Protein AF-A0A958VZ51-F1 (afdb_monomer_lite)

Structure (mmCIF, N/CA/C/O backbone):
data_AF-A0A958VZ51-F1
#
_entry.id   AF-A0A958VZ51-F1
#
loop_
_atom_site.group_PDB
_atom_site.id
_atom_site.type_symbol
_atom_site.label_atom_id
_atom_site.label_alt_id
_atom_site.label_comp_id
_atom_site.label_asym_id
_atom_site.label_entity_id
_atom_site.label_seq_id
_atom_site.pdbx_PDB_ins_code
_atom_site.Cartn_x
_atom_site.Cartn_y
_atom_site.Cartn_z
_atom_site.occupancy
_atom_site.B_iso_or_equiv
_atom_site.auth_seq_id
_atom_site.auth_comp_id
_atom_site.auth_asym_id
_atom_site.auth_atom_id
_atom_site.pdbx_PDB_model_num
ATOM 1 N N . TYR A 1 1 ? 19.608 -0.341 3.647 1.00 85.75 1 TYR A N 1
ATOM 2 C CA . TYR A 1 1 ? 18.611 -1.431 3.783 1.00 85.75 1 TYR A CA 1
ATOM 3 C C . TYR A 1 1 ? 17.265 -1.073 3.160 1.00 85.75 1 TYR A C 1
ATOM 5 O O . TYR A 1 1 ? 16.951 -1.662 2.132 1.00 85.75 1 TYR A O 1
ATOM 13 N N . TYR A 1 2 ? 16.480 -0.136 3.722 1.00 89.75 2 TYR A N 1
ATOM 14 C CA . TYR A 1 2 ? 15.163 0.214 3.156 1.00 89.75 2 TYR A CA 1
ATOM 15 C C . TYR A 1 2 ? 15.271 0.769 1.731 1.00 89.75 2 TYR A C 1
ATOM 17 O O . TYR A 1 2 ? 14.613 0.237 0.843 1.00 89.75 2 TYR A O 1
ATOM 25 N N . GLN A 1 3 ? 16.197 1.705 1.482 1.00 91.06 3 GLN A N 1
ATOM 26 C CA . GLN A 1 3 ? 16.456 2.249 0.140 1.00 91.06 3 GLN A CA 1
ATOM 27 C C . GLN A 1 3 ? 16.822 1.164 -0.885 1.00 91.06 3 GLN A C 1
ATOM 29 O O . GLN A 1 3 ? 16.301 1.145 -1.998 1.00 91.06 3 GLN A O 1
ATOM 34 N N . ASP A 1 4 ? 17.691 0.220 -0.515 1.00 92.31 4 ASP A N 1
ATOM 35 C CA . ASP A 1 4 ? 18.105 -0.864 -1.414 1.00 92.31 4 ASP A CA 1
ATOM 36 C C . ASP A 1 4 ? 16.945 -1.808 -1.728 1.00 92.31 4 ASP A C 1
ATOM 38 O O . ASP A 1 4 ? 16.779 -2.244 -2.869 1.00 92.31 4 ASP A O 1
ATOM 42 N N . HIS A 1 5 ? 16.136 -2.132 -0.713 1.00 89.69 5 HIS A N 1
ATOM 43 C CA . HIS A 1 5 ? 14.933 -2.932 -0.894 1.00 89.69 5 HIS A CA 1
ATOM 44 C C . HIS A 1 5 ? 13.930 -2.208 -1.801 1.00 89.69 5 HIS A C 1
ATOM 46 O O . HIS A 1 5 ? 13.461 -2.805 -2.767 1.00 89.69 5 HIS A O 1
ATOM 52 N N . TRP A 1 6 ? 13.676 -0.923 -1.544 1.00 91.56 6 TRP A N 1
ATOM 53 C CA . TRP A 1 6 ? 12.800 -0.061 -2.336 1.00 91.56 6 TRP A CA 1
ATOM 54 C C . TRP A 1 6 ? 13.219 -0.018 -3.804 1.00 91.56 6 TRP A C 1
ATOM 56 O O . TRP A 1 6 ? 12.431 -0.340 -4.692 1.00 91.56 6 TRP A O 1
ATOM 66 N N . ARG A 1 7 ? 14.503 0.258 -4.068 1.00 92.50 7 ARG A N 1
ATOM 67 C CA . ARG A 1 7 ? 15.056 0.307 -5.426 1.00 92.50 7 ARG A CA 1
ATOM 68 C C . ARG A 1 7 ? 14.895 -1.022 -6.159 1.00 92.50 7 ARG A C 1
ATOM 70 O O . ARG A 1 7 ? 14.454 -1.034 -7.305 1.00 92.50 7 ARG A O 1
ATOM 77 N N . ARG A 1 8 ? 15.227 -2.147 -5.512 1.00 90.94 8 ARG A N 1
ATOM 78 C CA . ARG A 1 8 ? 15.013 -3.481 -6.105 1.00 90.94 8 ARG A CA 1
ATOM 79 C C . ARG A 1 8 ? 13.543 -3.714 -6.418 1.00 90.94 8 ARG A C 1
ATOM 81 O O . ARG A 1 8 ? 13.231 -4.307 -7.449 1.00 90.94 8 ARG A O 1
ATOM 88 N N . MET A 1 9 ? 12.658 -3.241 -5.544 1.00 89.19 9 MET A N 1
ATOM 89 C CA . MET A 1 9 ? 11.237 -3.451 -5.725 1.00 89.19 9 MET A CA 1
ATOM 90 C C . MET A 1 9 ? 10.662 -2.674 -6.896 1.00 89.19 9 MET A C 1
ATOM 92 O O . MET A 1 9 ? 9.955 -3.255 -7.720 1.00 89.19 9 MET A O 1
ATOM 96 N N . ARG A 1 10 ? 11.051 -1.407 -7.011 1.00 90.88 10 ARG A N 1
ATOM 97 C CA . ARG A 1 10 ? 10.703 -0.547 -8.135 1.00 90.88 10 ARG A CA 1
ATOM 98 C C . ARG A 1 10 ? 11.184 -1.124 -9.465 1.00 90.88 10 ARG A C 1
ATOM 100 O O . ARG A 1 10 ? 10.392 -1.246 -10.392 1.00 90.88 10 ARG A O 1
ATOM 107 N N . ILE A 1 11 ? 12.444 -1.563 -9.538 1.00 90.88 11 ILE A N 1
ATOM 108 C CA . ILE A 1 11 ? 13.011 -2.168 -10.756 1.00 90.88 11 ILE A CA 1
ATOM 109 C C . ILE A 1 11 ? 12.237 -3.429 -11.159 1.00 90.88 11 ILE A C 1
ATOM 111 O O . ILE A 1 11 ? 11.888 -3.582 -12.324 1.00 90.88 11 ILE A O 1
ATOM 115 N N . ARG A 1 12 ? 11.935 -4.322 -10.206 1.00 89.12 12 ARG A N 1
ATOM 116 C CA . ARG A 1 12 ? 11.196 -5.561 -10.495 1.00 89.12 12 ARG A CA 1
ATOM 117 C C . ARG A 1 12 ? 9.759 -5.297 -10.948 1.00 89.12 12 ARG A C 1
ATOM 119 O O . ARG A 1 12 ? 9.211 -6.083 -11.711 1.00 89.12 12 ARG A O 1
ATOM 126 N N . ALA A 1 13 ? 9.134 -4.244 -10.432 1.00 87.06 13 ALA A N 1
ATOM 127 C CA . ALA A 1 13 ? 7.743 -3.929 -10.724 1.00 87.06 13 ALA A CA 1
ATOM 128 C C . ALA A 1 13 ? 7.536 -3.340 -12.124 1.00 87.06 13 ALA A C 1
ATOM 130 O O . ALA A 1 13 ? 6.471 -3.559 -12.704 1.00 87.06 13 ALA A O 1
ATOM 131 N N . GLY A 1 14 ? 8.514 -2.592 -12.646 1.00 89.81 14 GLY A N 1
ATOM 132 C CA . GLY A 1 14 ? 8.368 -1.872 -13.912 1.00 89.81 14 GLY A CA 1
ATOM 133 C C . GLY A 1 14 ? 7.086 -1.033 -13.926 1.00 89.81 14 GLY A C 1
ATOM 134 O O . GLY A 1 14 ? 6.791 -0.324 -12.964 1.00 89.81 14 GLY A O 1
ATOM 135 N N . ASP A 1 15 ? 6.278 -1.193 -14.971 1.00 86.81 15 ASP A N 1
ATOM 136 C CA . ASP A 1 15 ? 5.045 -0.420 -15.186 1.00 86.81 15 ASP A CA 1
ATOM 137 C C . ASP A 1 15 ? 3.959 -0.665 -14.122 1.00 86.81 15 ASP A C 1
ATOM 139 O O . ASP A 1 15 ? 3.089 0.176 -13.897 1.00 86.81 15 ASP A O 1
ATOM 143 N N . SER A 1 16 ? 4.022 -1.793 -13.406 1.00 87.31 16 SER A N 1
ATOM 144 C CA . SER A 1 16 ? 3.073 -2.107 -12.326 1.00 87.31 16 SER A CA 1
ATOM 145 C C . SER A 1 16 ? 3.359 -1.378 -11.011 1.00 87.31 16 SER A C 1
ATOM 147 O O . SER A 1 16 ? 2.606 -1.510 -10.043 1.00 87.31 16 SER A O 1
ATOM 149 N N . TRP A 1 17 ? 4.459 -0.621 -10.948 1.00 91.88 17 TRP A N 1
ATOM 150 C CA . TRP A 1 17 ? 4.894 0.056 -9.733 1.00 91.88 17 TRP A CA 1
ATOM 151 C C . TRP A 1 17 ? 3.823 0.998 -9.183 1.00 91.88 17 TRP A C 1
ATOM 153 O O . TRP A 1 17 ? 3.395 0.834 -8.040 1.00 91.88 17 TRP A O 1
ATOM 163 N N . LEU A 1 18 ? 3.354 1.930 -10.016 1.00 86.94 18 LEU A N 1
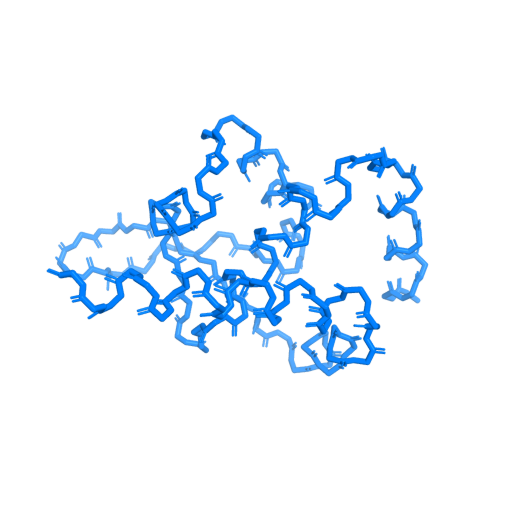ATOM 164 C CA . LEU A 1 18 ? 2.382 2.938 -9.605 1.00 86.94 18 LEU A CA 1
ATOM 165 C C . LEU A 1 18 ? 0.973 2.353 -9.480 1.00 86.94 18 LEU A C 1
ATOM 167 O O . LEU A 1 18 ? 0.308 2.599 -8.483 1.00 86.94 18 LEU A O 1
ATOM 171 N N . ASN A 1 19 ? 0.545 1.550 -10.459 1.00 86.81 19 ASN A N 1
ATOM 172 C CA . ASN A 1 19 ? -0.843 1.090 -10.557 1.00 86.81 19 ASN A CA 1
ATOM 173 C C . ASN A 1 19 ? -1.208 0.011 -9.532 1.00 86.81 19 ASN A C 1
ATOM 175 O O . ASN A 1 19 ? -2.345 -0.005 -9.063 1.00 86.81 19 ASN A O 1
ATOM 179 N N . ASP A 1 20 ? -0.248 -0.836 -9.143 1.00 91.38 20 ASP A N 1
ATOM 180 C CA . ASP A 1 20 ? -0.510 -1.937 -8.216 1.00 91.38 20 ASP A CA 1
ATOM 181 C C . ASP A 1 20 ? 0.179 -1.710 -6.872 1.00 91.38 20 ASP A C 1
ATOM 183 O O . ASP A 1 20 ? -0.458 -1.594 -5.824 1.00 91.38 20 ASP A O 1
ATOM 187 N N . LYS A 1 21 ? 1.518 -1.670 -6.886 1.00 93.56 21 LYS A N 1
ATOM 188 C CA . LYS A 1 21 ? 2.309 -1.776 -5.654 1.00 93.56 21 LYS A CA 1
ATOM 189 C C . LYS A 1 21 ? 2.130 -0.553 -4.770 1.00 93.56 21 LYS A C 1
ATOM 191 O O . LYS A 1 21 ? 1.827 -0.703 -3.588 1.00 93.56 21 LYS A O 1
ATOM 196 N N . LEU A 1 22 ? 2.275 0.639 -5.340 1.00 95.19 22 LEU A N 1
ATOM 197 C CA . LEU A 1 22 ? 2.131 1.876 -4.585 1.00 95.19 22 LEU A CA 1
ATOM 198 C C . LEU A 1 22 ? 0.689 2.130 -4.146 1.00 95.19 22 LEU A C 1
ATOM 200 O O . LEU A 1 22 ? 0.492 2.611 -3.037 1.00 95.19 22 LEU A O 1
ATOM 204 N N . MET A 1 23 ? -0.314 1.723 -4.930 1.00 95.75 23 MET A N 1
ATOM 205 C CA . MET A 1 23 ? -1.720 1.810 -4.516 1.00 95.75 23 MET A CA 1
ATOM 206 C C . MET A 1 23 ? -2.025 0.930 -3.295 1.00 95.75 23 MET A C 1
ATOM 208 O O . MET A 1 23 ? -2.708 1.375 -2.374 1.00 95.75 23 MET A O 1
ATOM 212 N N . VAL A 1 24 ? -1.496 -0.299 -3.244 1.00 95.44 24 VAL A N 1
ATOM 213 C CA . VAL A 1 24 ? -1.626 -1.166 -2.057 1.00 95.44 24 VAL A CA 1
ATOM 214 C C . VAL A 1 24 ? -0.907 -0.558 -0.852 1.00 95.44 24 VAL A C 1
ATOM 216 O O . VAL A 1 24 ? -1.448 -0.576 0.251 1.00 95.44 24 VAL A O 1
ATOM 219 N N . ILE A 1 25 ? 0.294 -0.002 -1.043 1.00 95.12 25 ILE A N 1
ATOM 220 C CA . ILE A 1 25 ? 1.047 0.652 0.037 1.00 95.12 25 ILE A CA 1
ATOM 221 C C . ILE A 1 25 ? 0.286 1.879 0.554 1.00 95.12 25 ILE A C 1
ATOM 223 O O . ILE A 1 25 ? 0.101 2.000 1.762 1.00 95.12 25 ILE A O 1
ATOM 227 N N . ALA A 1 26 ? -0.212 2.742 -0.334 1.00 95.31 26 ALA A N 1
ATOM 228 C CA . ALA A 1 26 ? -1.018 3.907 0.024 1.00 95.31 26 ALA A CA 1
ATOM 229 C C . ALA A 1 26 ? -2.258 3.504 0.835 1.00 95.31 26 ALA A C 1
ATOM 231 O O . ALA A 1 26 ? -2.498 4.070 1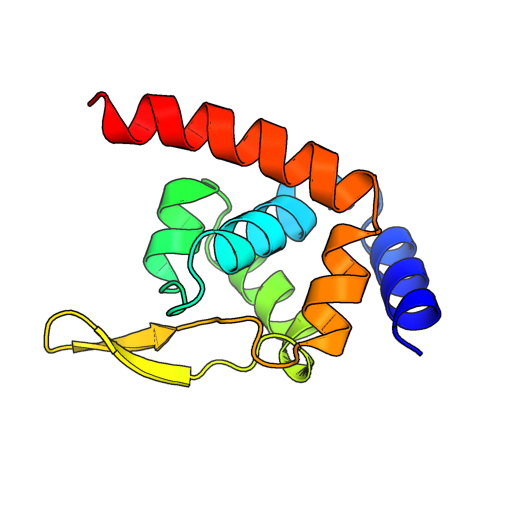.899 1.00 95.31 26 ALA A O 1
ATOM 232 N N . ALA A 1 27 ? -2.969 2.454 0.408 1.00 95.00 27 ALA A N 1
ATOM 233 C CA . ALA A 1 27 ? -4.113 1.924 1.144 1.00 95.00 27 ALA A CA 1
ATOM 234 C C . ALA A 1 27 ? -3.742 1.454 2.562 1.00 95.00 27 ALA A C 1
ATOM 236 O O . ALA A 1 27 ? -4.497 1.694 3.497 1.00 95.00 27 ALA A O 1
ATOM 237 N N . ILE A 1 28 ? -2.585 0.810 2.757 1.00 94.12 28 ILE A N 1
ATOM 238 C CA . ILE A 1 28 ? -2.124 0.379 4.091 1.00 94.12 28 ILE A CA 1
ATOM 239 C C . ILE A 1 28 ? -1.771 1.572 4.984 1.00 94.12 28 ILE A C 1
ATOM 241 O O . ILE A 1 28 ? -2.000 1.523 6.193 1.00 94.12 28 ILE A O 1
ATOM 245 N N . LEU A 1 29 ? -1.205 2.630 4.403 1.00 93.00 29 LEU A N 1
ATOM 246 C CA . LEU A 1 29 ? -0.810 3.839 5.127 1.00 93.00 29 LEU A CA 1
ATOM 247 C C . LEU A 1 29 ? -1.998 4.742 5.492 1.00 93.00 29 LEU A C 1
ATOM 249 O O . LEU A 1 29 ? -1.846 5.615 6.342 1.00 93.00 29 LEU A O 1
ATOM 253 N N . GLU A 1 30 ? -3.173 4.514 4.903 1.00 90.00 30 GLU A N 1
ATOM 254 C CA . GLU A 1 30 ? -4.388 5.292 5.162 1.00 90.00 30 GLU A CA 1
ATOM 255 C C . GLU A 1 30 ? -4.826 5.240 6.633 1.00 90.00 30 GLU A C 1
ATOM 257 O O . GLU A 1 30 ? -5.222 6.249 7.217 1.00 90.00 30 GLU A O 1
ATOM 262 N N . LYS A 1 31 ? -4.739 4.063 7.271 1.00 85.44 31 LYS A N 1
ATOM 263 C CA . LYS A 1 31 ? -5.159 3.875 8.668 1.00 85.44 31 LYS A CA 1
ATOM 264 C C . LYS A 1 31 ? -4.034 3.318 9.518 1.00 85.44 31 LYS A C 1
ATOM 266 O O . LYS A 1 31 ? -3.607 2.180 9.343 1.00 85.44 31 LYS A O 1
ATOM 271 N N . LYS A 1 32 ? -3.652 4.072 10.553 1.00 81.31 32 LYS A N 1
ATOM 272 C CA . LYS A 1 32 ? -2.680 3.627 11.571 1.00 81.31 32 LYS A CA 1
ATOM 273 C C . LYS A 1 32 ? -3.102 2.331 12.273 1.00 81.31 32 LYS A C 1
ATOM 275 O O . LYS A 1 32 ? -2.258 1.517 12.639 1.00 81.31 32 LYS A O 1
ATOM 280 N N . GLU A 1 33 ? -4.406 2.135 12.447 1.00 82.81 33 GLU A N 1
ATOM 281 C CA . GLU A 1 33 ? -5.004 0.944 13.069 1.00 82.81 33 GLU A CA 1
ATOM 282 C C . GLU A 1 33 ? -4.874 -0.314 12.194 1.00 82.81 33 GLU A C 1
ATOM 284 O O . GLU A 1 33 ? -4.973 -1.436 12.694 1.00 82.81 33 GLU A O 1
ATOM 289 N N . GLY A 1 34 ? -4.578 -0.128 10.906 1.00 89.31 34 GLY A N 1
ATOM 290 C CA . GLY A 1 34 ? -4.503 -1.167 9.896 1.00 89.31 34 GLY A CA 1
ATOM 291 C C . GLY A 1 34 ? -5.759 -1.259 9.041 1.00 89.31 34 GLY A C 1
ATOM 292 O O . GLY A 1 34 ? -6.811 -0.699 9.350 1.00 89.31 34 GLY A O 1
ATOM 293 N N . VAL A 1 35 ? -5.616 -1.980 7.936 1.00 92.31 35 VAL A N 1
ATOM 294 C CA . VAL A 1 35 ? -6.647 -2.139 6.910 1.00 92.31 35 VAL A CA 1
ATOM 295 C C . VAL A 1 35 ? -6.829 -3.612 6.586 1.00 92.31 35 VAL A C 1
ATOM 297 O O . VAL A 1 35 ? -5.864 -4.384 6.582 1.00 92.31 35 VAL A O 1
ATOM 300 N N . THR A 1 36 ? -8.067 -4.030 6.354 1.00 93.31 36 THR A N 1
ATOM 301 C CA . THR A 1 36 ? -8.366 -5.422 6.018 1.00 93.31 36 THR A CA 1
ATOM 302 C C . THR A 1 36 ? -7.989 -5.704 4.568 1.00 93.31 36 THR A C 1
ATOM 304 O O . THR A 1 36 ? -7.915 -4.804 3.730 1.00 93.31 36 THR A O 1
ATOM 307 N N . PHE A 1 37 ? -7.752 -6.975 4.240 1.00 93.31 37 PHE A N 1
ATOM 308 C CA . PHE A 1 37 ? -7.505 -7.355 2.851 1.00 93.31 37 PHE A CA 1
ATOM 309 C C . PHE A 1 37 ? -8.651 -6.929 1.925 1.00 93.31 37 PHE A C 1
ATOM 311 O O . PHE A 1 37 ? -8.392 -6.433 0.836 1.00 93.31 37 PHE A O 1
ATOM 318 N N . ASP A 1 38 ? -9.902 -7.076 2.363 1.00 91.88 38 ASP A N 1
ATOM 319 C CA . ASP A 1 38 ? -11.059 -6.704 1.548 1.00 91.88 38 ASP A CA 1
ATOM 320 C C . ASP A 1 38 ? -11.156 -5.184 1.347 1.00 91.88 38 ASP A C 1
ATOM 322 O O . ASP A 1 38 ? -11.435 -4.757 0.231 1.00 91.88 38 ASP A O 1
ATOM 326 N N . GLN A 1 39 ? -10.806 -4.374 2.355 1.00 92.38 39 GLN A N 1
ATOM 327 C CA . GLN A 1 39 ? -10.690 -2.916 2.206 1.00 92.38 39 GLN A CA 1
ATOM 328 C C . GLN A 1 39 ? -9.636 -2.525 1.168 1.00 92.38 39 GLN A C 1
ATOM 330 O O . GLN A 1 39 ? -9.897 -1.673 0.324 1.00 92.38 39 GLN A O 1
ATOM 335 N N . ILE A 1 40 ? -8.464 -3.172 1.175 1.00 94.50 40 ILE A N 1
ATOM 336 C CA . ILE A 1 40 ? -7.419 -2.907 0.172 1.00 94.50 40 ILE A CA 1
ATOM 337 C C . ILE A 1 40 ? -7.971 -3.149 -1.238 1.00 94.50 40 ILE A C 1
ATOM 339 O O . ILE A 1 40 ? -7.811 -2.297 -2.110 1.00 94.50 40 ILE A O 1
ATOM 343 N N . ILE A 1 41 ? -8.641 -4.280 -1.468 1.00 94.56 41 ILE A N 1
ATOM 344 C CA . ILE A 1 41 ? -9.247 -4.610 -2.769 1.00 94.56 41 ILE A CA 1
ATOM 345 C C . ILE A 1 41 ? -10.323 -3.597 -3.144 1.00 94.56 41 ILE A C 1
ATOM 347 O O . ILE A 1 41 ? -10.367 -3.109 -4.273 1.00 94.56 41 ILE A O 1
ATOM 351 N N . GLU A 1 42 ? -11.192 -3.266 -2.197 1.00 92.94 42 GLU A N 1
ATOM 352 C CA . GLU A 1 42 ? -12.301 -2.355 -2.421 1.00 92.94 42 GLU A CA 1
ATOM 353 C C . GLU A 1 42 ? -11.827 -0.947 -2.783 1.00 92.94 42 GLU A C 1
ATOM 355 O O . GLU A 1 42 ? -12.369 -0.356 -3.717 1.00 92.94 42 GLU A O 1
ATOM 360 N N . TRP A 1 43 ? -10.822 -0.416 -2.091 1.00 93.50 43 TRP A N 1
ATOM 361 C CA . TRP A 1 43 ? -10.341 0.948 -2.306 1.00 93.50 43 TRP A CA 1
ATOM 362 C C . TRP A 1 43 ? -9.446 1.062 -3.535 1.00 93.50 43 TRP A C 1
ATOM 364 O O . TRP A 1 43 ? -9.570 2.001 -4.318 1.00 93.50 43 TRP A O 1
ATOM 374 N N . THR A 1 44 ? -8.557 0.089 -3.741 1.00 92.44 44 THR A N 1
ATOM 375 C CA . THR A 1 44 ? -7.599 0.138 -4.855 1.00 92.44 44 THR A CA 1
ATOM 376 C C . THR A 1 44 ? -8.185 -0.361 -6.173 1.00 92.44 44 THR A C 1
ATOM 378 O O . THR A 1 44 ? -7.668 -0.004 -7.229 1.00 92.44 44 THR A O 1
ATOM 381 N N . LYS A 1 45 ? -9.256 -1.171 -6.125 1.00 92.94 45 LYS A N 1
ATOM 382 C CA . LYS A 1 45 ? -9.832 -1.912 -7.264 1.00 92.94 45 LYS A CA 1
ATOM 383 C C . LYS A 1 45 ? -8.853 -2.881 -7.945 1.00 92.94 45 LYS A C 1
ATOM 385 O O . LYS A 1 45 ? -9.143 -3.370 -9.033 1.00 92.94 45 LYS A O 1
ATOM 390 N N . ILE A 1 46 ? -7.727 -3.188 -7.300 1.00 93.94 46 ILE A N 1
ATOM 391 C CA . ILE A 1 46 ? -6.764 -4.193 -7.756 1.00 93.94 46 ILE A CA 1
ATOM 392 C C . ILE A 1 46 ? -7.362 -5.584 -7.539 1.00 93.94 46 ILE A C 1
ATOM 394 O O . ILE A 1 46 ? -8.069 -5.824 -6.557 1.00 93.94 46 ILE A O 1
ATOM 398 N N . ASP A 1 47 ? -7.081 -6.520 -8.443 1.00 94.12 47 ASP A N 1
ATOM 399 C CA . ASP A 1 47 ? -7.565 -7.885 -8.297 1.00 94.12 47 ASP A CA 1
ATOM 400 C C . ASP A 1 47 ? -6.962 -8.591 -7.065 1.00 94.12 47 ASP A C 1
ATOM 402 O O . ASP A 1 47 ? -5.871 -8.284 -6.573 1.00 94.12 47 ASP A O 1
ATOM 406 N N . ARG A 1 48 ? -7.695 -9.582 -6.544 1.00 94.81 48 ARG A N 1
ATOM 407 C CA . ARG A 1 48 ? -7.311 -10.281 -5.308 1.00 94.81 48 ARG A CA 1
ATOM 408 C C . ARG A 1 48 ? -5.978 -11.013 -5.428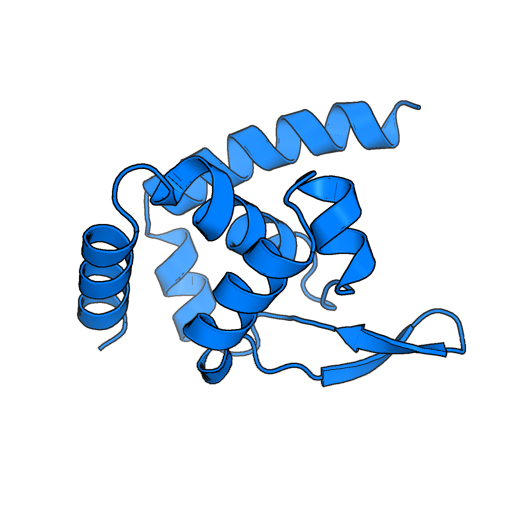 1.00 94.81 48 ARG A C 1
ATOM 410 O O . ARG A 1 48 ? -5.255 -11.089 -4.435 1.00 94.81 48 ARG A O 1
ATOM 417 N N . ILE A 1 49 ? -5.659 -11.575 -6.594 1.00 94.56 49 ILE A N 1
ATOM 418 C CA . ILE A 1 49 ? -4.417 -12.330 -6.786 1.00 94.56 49 ILE A CA 1
ATOM 419 C C . ILE A 1 49 ? -3.249 -11.353 -6.714 1.00 94.56 49 ILE A C 1
ATOM 421 O O . ILE A 1 49 ? -2.349 -11.533 -5.893 1.00 94.56 49 ILE A O 1
ATOM 425 N N . ARG A 1 50 ? -3.331 -10.259 -7.466 1.00 93.44 50 ARG A N 1
ATOM 426 C CA . ARG A 1 50 ? -2.298 -9.239 -7.540 1.00 93.44 50 ARG A CA 1
ATOM 427 C C . ARG A 1 50 ? -2.058 -8.536 -6.218 1.00 93.44 50 ARG A C 1
ATOM 429 O O . ARG A 1 50 ? -0.916 -8.438 -5.774 1.00 93.44 50 ARG A O 1
ATOM 436 N N . ALA A 1 51 ? -3.112 -8.116 -5.525 1.00 93.94 51 ALA A N 1
ATOM 437 C CA . ALA A 1 51 ? -2.963 -7.529 -4.198 1.00 93.94 51 ALA A CA 1
ATOM 438 C C . ALA A 1 51 ? -2.312 -8.517 -3.214 1.00 93.94 51 ALA A C 1
ATOM 440 O O . ALA A 1 51 ? -1.466 -8.131 -2.409 1.00 93.94 51 ALA A O 1
ATOM 441 N N . ASN A 1 52 ? -2.655 -9.809 -3.289 1.00 94.50 52 ASN A N 1
ATOM 442 C CA . ASN A 1 52 ? -2.034 -10.824 -2.443 1.00 94.50 52 ASN A CA 1
ATOM 443 C C . ASN A 1 52 ? -0.551 -11.052 -2.788 1.00 94.50 52 ASN A C 1
ATOM 445 O O . ASN A 1 52 ? 0.242 -11.268 -1.871 1.00 94.50 52 ASN A O 1
ATOM 449 N N . GLU A 1 53 ? -0.160 -10.976 -4.062 1.00 93.56 53 GLU A N 1
ATOM 450 C CA . GLU A 1 53 ? 1.250 -10.995 -4.480 1.00 93.56 53 GLU A CA 1
ATOM 451 C C . GLU A 1 53 ? 2.014 -9.823 -3.869 1.00 93.56 53 GLU A C 1
ATOM 453 O O . GLU A 1 53 ? 3.027 -10.038 -3.204 1.00 93.56 53 GLU A O 1
ATOM 458 N N . VAL A 1 54 ? 1.494 -8.597 -4.004 1.00 93.38 54 VAL A N 1
ATOM 459 C CA . VAL A 1 54 ? 2.114 -7.403 -3.410 1.00 93.38 54 VAL A CA 1
ATOM 460 C C . VAL A 1 54 ? 2.286 -7.588 -1.902 1.00 93.38 54 VAL A C 1
ATOM 462 O O . VAL A 1 54 ? 3.393 -7.471 -1.382 1.00 93.38 54 VAL A O 1
ATOM 465 N N . LEU A 1 55 ? 1.230 -7.968 -1.187 1.00 94.12 55 LEU A N 1
ATOM 466 C CA . LEU A 1 55 ? 1.293 -8.166 0.264 1.00 94.12 55 LEU A CA 1
ATOM 467 C C . LEU A 1 55 ? 2.253 -9.291 0.674 1.00 94.12 55 LEU A C 1
ATOM 469 O O . LEU A 1 55 ? 2.859 -9.228 1.742 1.00 94.12 55 LEU A O 1
ATOM 473 N N . SER A 1 56 ? 2.416 -10.315 -0.166 1.00 92.81 56 SER A N 1
ATOM 474 C CA . SER A 1 56 ? 3.368 -11.404 0.075 1.00 92.81 56 SER A CA 1
ATOM 475 C C . SER A 1 56 ? 4.812 -10.945 -0.115 1.00 92.81 56 SER A C 1
ATOM 477 O O . SER A 1 56 ? 5.671 -11.278 0.700 1.00 92.81 56 SER A O 1
ATOM 479 N N . GLU A 1 57 ? 5.082 -10.144 -1.145 1.00 91.62 57 GLU A N 1
ATOM 480 C CA . GLU A 1 57 ? 6.405 -9.570 -1.394 1.00 91.62 57 GLU A CA 1
ATOM 481 C C . GLU A 1 57 ? 6.833 -8.585 -0.297 1.00 91.62 57 GLU A C 1
ATOM 483 O O . GLU A 1 57 ? 7.994 -8.578 0.111 1.00 91.62 57 GLU A O 1
ATOM 488 N N . TRP A 1 58 ? 5.889 -7.793 0.216 1.00 91.81 58 TRP A N 1
ATOM 489 C CA . TRP A 1 58 ? 6.124 -6.808 1.273 1.00 91.81 58 TRP A CA 1
ATOM 490 C C . TRP A 1 58 ? 5.873 -7.353 2.686 1.00 91.81 58 TRP A C 1
ATOM 492 O O . TRP A 1 58 ? 5.892 -6.591 3.653 1.00 91.81 58 TRP A O 1
ATOM 502 N N . ARG A 1 59 ? 5.686 -8.671 2.845 1.00 91.19 59 ARG A N 1
ATOM 503 C CA . ARG A 1 59 ? 5.306 -9.314 4.116 1.00 91.19 59 ARG A CA 1
ATOM 504 C C . ARG A 1 59 ? 6.231 -8.982 5.287 1.00 91.19 59 ARG A C 1
ATOM 506 O O . ARG A 1 59 ? 5.776 -8.943 6.424 1.00 91.19 59 ARG A O 1
ATOM 513 N N . GLN A 1 60 ? 7.518 -8.759 5.028 1.00 89.19 60 GLN A N 1
ATOM 514 C CA . GLN A 1 60 ? 8.480 -8.397 6.076 1.00 89.19 60 GLN A CA 1
ATOM 515 C C . GLN A 1 60 ? 8.242 -6.998 6.673 1.00 89.19 60 GLN A C 1
ATOM 517 O O . GLN A 1 60 ? 8.713 -6.721 7.771 1.00 89.19 60 GLN A O 1
ATOM 522 N N . PHE A 1 61 ? 7.513 -6.131 5.966 1.00 90.38 61 PHE A N 1
ATOM 523 C CA . PHE A 1 61 ? 7.167 -4.782 6.417 1.00 90.38 61 PHE A CA 1
ATOM 524 C C . PHE A 1 61 ? 5.690 -4.642 6.785 1.00 90.38 61 PHE A C 1
ATOM 526 O O . PHE A 1 61 ? 5.357 -3.937 7.735 1.00 90.38 61 PHE A O 1
ATOM 533 N N . PHE A 1 62 ? 4.819 -5.355 6.066 1.00 91.69 62 PHE A N 1
ATOM 534 C CA . PHE A 1 62 ? 3.380 -5.423 6.313 1.00 91.69 62 PHE A CA 1
ATOM 535 C C . PHE A 1 62 ? 2.974 -6.874 6.608 1.00 91.69 62 PHE A C 1
ATOM 537 O O . PHE A 1 62 ? 2.331 -7.531 5.783 1.00 91.69 62 PHE A O 1
ATOM 544 N N . PRO A 1 63 ? 3.386 -7.436 7.754 1.00 89.69 63 PRO A N 1
ATOM 545 C CA . PRO A 1 63 ? 3.015 -8.790 8.109 1.00 89.69 63 PRO A CA 1
ATOM 546 C C . PRO A 1 63 ? 1.493 -8.870 8.280 1.00 89.69 63 PRO A C 1
ATOM 548 O O . PRO A 1 63 ? 0.897 -7.962 8.864 1.00 89.69 63 PRO A O 1
ATOM 551 N N . PRO A 1 64 ? 0.851 -9.946 7.791 1.00 87.69 64 PRO A N 1
ATOM 552 C CA . PRO A 1 64 ? -0.565 -10.150 8.031 1.00 87.69 64 PRO A CA 1
ATOM 553 C C . PRO A 1 64 ? -0.792 -10.371 9.526 1.00 87.69 64 PRO A C 1
ATOM 555 O O . PRO A 1 64 ? -0.244 -11.307 10.111 1.00 87.69 64 PRO A O 1
ATOM 558 N N . ASP A 1 65 ? -1.637 -9.539 10.114 1.00 83.12 65 ASP A N 1
ATOM 559 C CA . ASP A 1 65 ? -2.164 -9.724 11.459 1.00 83.12 65 ASP A CA 1
ATOM 560 C C . ASP A 1 65 ? -3.575 -10.327 11.366 1.00 83.12 65 ASP A C 1
ATOM 562 O O . ASP A 1 65 ? -4.285 -10.137 10.376 1.00 83.12 65 ASP A O 1
ATOM 566 N N . ARG A 1 66 ? -3.989 -11.091 12.377 1.00 74.31 66 ARG A N 1
ATOM 567 C CA . ARG A 1 66 ? -5.362 -11.603 12.492 1.00 74.31 66 ARG A CA 1
ATOM 568 C C . ARG A 1 66 ? -6.056 -10.849 13.610 1.00 74.31 66 ARG A C 1
ATOM 570 O O . ARG A 1 66 ? -6.192 -11.362 14.721 1.00 74.31 66 ARG A O 1
ATOM 577 N N . LEU A 1 67 ? -6.493 -9.636 13.301 1.00 67.44 67 LEU A N 1
ATOM 578 C CA . LEU A 1 67 ? -7.196 -8.791 14.256 1.00 67.44 67 LEU A CA 1
ATOM 579 C C . LEU A 1 67 ? -8.700 -9.054 14.202 1.00 67.44 67 LEU A C 1
ATOM 581 O O . LEU A 1 67 ? -9.254 -9.487 13.188 1.00 67.44 67 LEU A O 1
ATOM 585 N N . LEU A 1 68 ? -9.359 -8.827 15.338 1.00 59.03 68 LEU A N 1
ATOM 586 C CA . LEU A 1 68 ? -10.811 -8.846 15.405 1.00 59.03 68 LEU A CA 1
ATOM 587 C C . LEU A 1 68 ? -11.317 -7.532 14.797 1.00 59.03 68 LEU A C 1
ATOM 589 O O . LEU A 1 68 ? -11.291 -6.496 15.455 1.00 59.03 68 LEU A O 1
ATOM 593 N N . PHE A 1 69 ? -11.752 -7.575 13.544 1.00 63.19 69 PHE A N 1
ATOM 594 C CA . PHE A 1 69 ? -12.369 -6.446 12.859 1.00 63.19 69 PHE A CA 1
ATOM 595 C C . PHE A 1 69 ? -13.874 -6.713 12.791 1.00 63.19 69 PHE A C 1
ATOM 597 O O . PHE A 1 69 ? -14.304 -7.763 12.318 1.00 63.19 69 PHE A O 1
ATOM 604 N N . SER A 1 70 ? -14.694 -5.825 13.359 1.00 62.28 70 SER A N 1
ATOM 605 C CA . SER A 1 70 ? -16.163 -5.946 13.324 1.00 62.28 70 SER A CA 1
ATOM 606 C C . SER A 1 70 ? -16.709 -7.333 13.731 1.00 62.28 70 SER A C 1
ATOM 608 O O . SER A 1 70 ? -17.620 -7.865 13.102 1.00 62.28 70 SER A O 1
ATOM 610 N N . LYS A 1 71 ? -16.159 -7.931 14.802 1.00 66.25 71 LYS A N 1
ATOM 611 C CA . LYS A 1 71 ? -16.520 -9.267 15.340 1.00 66.25 71 LYS A CA 1
ATOM 612 C C . LYS A 1 71 ? -16.123 -10.476 14.472 1.00 66.25 71 LYS A C 1
ATOM 614 O O . LYS A 1 71 ? -16.429 -11.605 14.856 1.00 66.25 71 LYS A O 1
ATOM 619 N N . LYS A 1 72 ? -15.395 -10.289 13.366 1.00 73.69 72 LYS A N 1
ATOM 620 C CA . LYS A 1 72 ? -14.739 -11.366 12.604 1.00 73.69 72 LYS A CA 1
ATOM 621 C C . LYS A 1 72 ? -13.221 -11.261 12.721 1.00 73.69 72 LYS A C 1
ATOM 623 O O . LYS A 1 72 ? -12.663 -10.180 12.859 1.00 73.69 72 LYS A O 1
ATOM 628 N N . ARG A 1 73 ? -12.533 -12.406 12.694 1.00 72.62 73 ARG A N 1
ATOM 629 C CA . ARG A 1 73 ? -11.074 -12.427 12.536 1.00 72.62 73 ARG A CA 1
ATOM 630 C C . ARG A 1 73 ? -10.760 -12.225 11.066 1.00 72.62 73 ARG A C 1
ATOM 632 O O . ARG A 1 73 ? -10.991 -13.132 10.269 1.00 72.62 73 ARG A O 1
ATOM 639 N N . GLU A 1 74 ? -10.228 -11.062 10.736 1.00 82.19 74 GLU A N 1
ATOM 640 C CA . GLU A 1 74 ? -9.860 -10.710 9.371 1.00 82.19 74 GLU A CA 1
ATOM 641 C C . GLU A 1 74 ? -8.353 -10.515 9.258 1.00 82.19 74 GLU A C 1
ATOM 643 O O . GLU A 1 74 ? -7.653 -10.242 10.235 1.00 82.19 74 GLU A O 1
ATOM 648 N N . ARG A 1 75 ? -7.842 -10.739 8.047 1.00 86.81 75 ARG A N 1
ATOM 649 C CA . ARG A 1 75 ? -6.436 -10.508 7.733 1.00 86.81 75 ARG A CA 1
ATOM 650 C C . ARG A 1 75 ? -6.238 -9.006 7.560 1.00 86.81 75 ARG A C 1
ATOM 652 O O . ARG A 1 75 ? -6.735 -8.447 6.581 1.00 86.81 75 ARG A O 1
ATOM 659 N N . CYS A 1 76 ? -5.520 -8.395 8.493 1.00 90.38 76 CYS A N 1
ATOM 660 C CA . CYS A 1 76 ? -5.243 -6.965 8.521 1.00 90.38 76 CYS A CA 1
ATOM 661 C C . CYS A 1 76 ? -3.768 -6.676 8.250 1.00 90.38 76 CYS A C 1
ATOM 663 O O . CYS A 1 76 ? -2.891 -7.484 8.560 1.00 90.38 76 CYS A O 1
ATOM 665 N N . TYR A 1 77 ? -3.506 -5.497 7.699 1.00 93.19 77 TYR A N 1
ATOM 666 C CA . TYR A 1 77 ? -2.179 -5.027 7.327 1.00 93.19 77 TYR 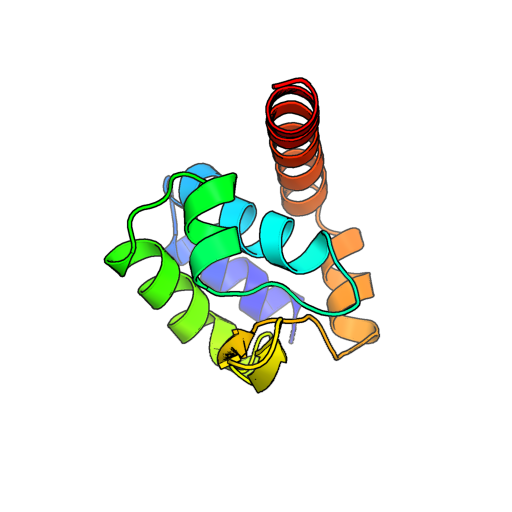A CA 1
ATOM 667 C C . TYR A 1 77 ? -1.956 -3.623 7.870 1.00 93.19 77 TYR A C 1
ATOM 669 O O . TYR A 1 77 ? -2.827 -2.766 7.749 1.00 93.19 77 TYR A O 1
ATOM 677 N N . ARG A 1 78 ? -0.788 -3.391 8.472 1.00 91.25 78 ARG A N 1
ATOM 678 C CA . ARG A 1 78 ? -0.374 -2.083 8.990 1.00 91.25 78 ARG A CA 1
ATOM 679 C C . ARG A 1 78 ? 1.135 -1.917 8.898 1.00 91.25 78 ARG A C 1
ATOM 681 O O . ARG A 1 78 ? 1.877 -2.894 9.019 1.00 91.25 78 ARG A O 1
ATOM 688 N N . CYS A 1 79 ? 1.585 -0.675 8.758 1.00 90.44 79 CYS A N 1
ATOM 689 C CA . CYS A 1 79 ? 2.987 -0.322 8.935 1.00 90.44 79 CYS A CA 1
ATOM 690 C C . CYS A 1 79 ? 3.280 -0.133 10.429 1.00 90.44 79 CYS A C 1
ATOM 692 O O . CYS A 1 79 ? 2.940 0.896 11.004 1.00 90.44 79 CYS A O 1
ATOM 694 N N . TYR A 1 80 ? 3.879 -1.131 11.078 1.00 81.56 80 TYR A N 1
ATOM 695 C CA . TYR A 1 80 ? 4.128 -1.090 12.527 1.00 81.56 80 TYR A CA 1
ATOM 696 C C . TYR A 1 80 ? 5.498 -0.503 12.900 1.00 81.56 80 TYR A C 1
ATOM 698 O O . TYR A 1 80 ? 5.691 -0.046 14.025 1.00 81.56 80 TYR A O 1
ATOM 706 N N . HIS A 1 81 ? 6.452 -0.488 11.965 1.00 88.44 81 HIS A N 1
ATOM 707 C CA . HIS A 1 81 ? 7.773 0.102 12.183 1.00 88.44 81 HIS A CA 1
ATOM 708 C C . HIS A 1 81 ? 7.747 1.597 11.888 1.00 88.44 81 HIS A C 1
ATOM 710 O O . HIS A 1 81 ? 7.628 1.991 10.728 1.00 88.44 81 HIS A O 1
ATOM 716 N N . LYS A 1 82 ? 7.930 2.427 12.922 1.00 89.00 82 LYS A N 1
ATOM 717 C CA . LYS A 1 82 ? 7.987 3.891 12.777 1.00 89.00 82 LYS A CA 1
ATOM 718 C C . LYS A 1 82 ? 9.038 4.334 11.752 1.00 89.00 82 LYS A C 1
ATOM 720 O O . LYS A 1 82 ? 8.721 5.108 10.864 1.00 89.00 82 LYS A O 1
ATOM 725 N N . SER A 1 83 ? 10.248 3.777 11.821 1.00 91.94 83 SER A N 1
ATOM 726 C CA . SER A 1 83 ? 11.340 4.130 10.901 1.00 91.94 83 SER A CA 1
ATOM 727 C C . SER A 1 83 ? 11.063 3.743 9.450 1.00 91.94 83 SER A C 1
ATOM 729 O O . SER A 1 83 ? 11.544 4.397 8.532 1.00 91.94 83 SER A O 1
ATOM 731 N N . PHE A 1 84 ? 10.289 2.678 9.223 1.00 92.06 84 PHE A N 1
ATOM 732 C CA . PHE A 1 84 ? 9.876 2.309 7.873 1.00 92.06 84 PHE A CA 1
ATOM 733 C C . PHE A 1 84 ? 8.753 3.217 7.365 1.00 92.06 84 PHE A C 1
ATOM 735 O O . PHE A 1 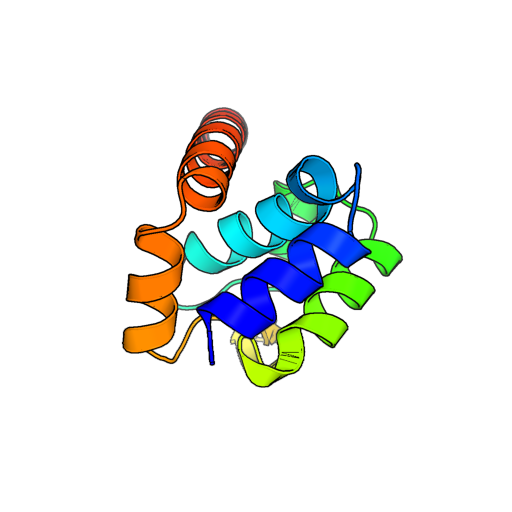84 ? 8.743 3.566 6.193 1.00 92.06 84 PHE A O 1
ATOM 742 N N . HIS A 1 85 ? 7.844 3.639 8.246 1.00 91.44 85 HIS A N 1
ATOM 743 C CA . HIS A 1 85 ? 6.830 4.634 7.911 1.00 91.44 85 HIS A CA 1
ATOM 744 C C . HIS A 1 85 ? 7.466 5.968 7.499 1.00 91.44 85 HIS A C 1
ATOM 746 O O . HIS A 1 85 ? 7.151 6.474 6.431 1.00 91.44 85 HIS A O 1
ATOM 752 N N . GLU A 1 86 ? 8.401 6.485 8.302 1.00 92.69 86 GLU A N 1
ATOM 753 C CA . GLU A 1 86 ? 9.162 7.710 7.999 1.00 92.69 86 GLU A CA 1
ATOM 754 C C . GLU A 1 86 ? 9.896 7.579 6.657 1.00 92.69 86 GLU A C 1
ATOM 756 O O . GLU A 1 86 ? 9.792 8.447 5.798 1.00 92.69 86 GLU A O 1
ATOM 761 N N . PHE A 1 87 ? 10.542 6.434 6.421 1.00 95.00 87 PHE A N 1
ATOM 762 C CA . PHE A 1 87 ? 11.181 6.143 5.140 1.00 95.00 87 PHE A CA 1
ATOM 763 C C . PHE A 1 87 ? 10.207 6.207 3.950 1.00 95.00 87 PHE A C 1
ATOM 765 O O . PHE A 1 87 ? 10.568 6.739 2.902 1.00 95.00 87 PHE A O 1
ATOM 772 N N . LEU A 1 88 ? 8.993 5.653 4.087 1.00 93.81 88 LEU A N 1
ATOM 773 C CA . LEU A 1 88 ? 7.967 5.691 3.038 1.00 93.81 88 LEU A CA 1
ATOM 774 C C . LEU A 1 88 ? 7.458 7.114 2.789 1.00 93.81 88 LEU A C 1
ATOM 776 O O . LEU A 1 88 ? 7.181 7.459 1.646 1.00 93.81 88 LEU A O 1
ATOM 780 N N . GLU A 1 89 ? 7.350 7.937 3.833 1.00 90.56 89 GLU A N 1
ATOM 781 C CA . GLU A 1 89 ? 6.937 9.341 3.715 1.00 90.56 89 GLU A CA 1
ATOM 782 C C . GLU A 1 89 ? 7.956 10.196 2.954 1.00 90.56 89 GLU A C 1
ATOM 784 O O . GLU A 1 89 ? 7.568 11.172 2.319 1.00 90.56 89 GLU A O 1
ATOM 789 N N . GLU A 1 90 ? 9.232 9.813 2.954 1.00 94.62 90 GLU A N 1
ATOM 790 C CA . GLU A 1 90 ? 10.292 10.487 2.195 1.00 94.62 90 GLU A CA 1
ATOM 791 C C . GLU A 1 90 ? 10.320 10.106 0.702 1.00 94.62 90 GLU A C 1
ATOM 793 O O . GLU A 1 90 ? 11.042 10.734 -0.074 1.00 94.62 90 GLU A O 1
ATOM 798 N N . GLN A 1 91 ? 9.561 9.090 0.270 1.00 95.12 91 GLN A N 1
ATOM 799 C CA . GLN A 1 91 ? 9.553 8.666 -1.131 1.00 95.12 91 GLN A CA 1
ATOM 800 C C . GLN A 1 91 ? 8.517 9.450 -1.949 1.00 95.12 91 GLN A C 1
ATOM 802 O O . GLN A 1 91 ? 7.312 9.350 -1.717 1.00 95.12 91 GLN A O 1
ATOM 807 N N . GLU A 1 92 ? 8.982 10.186 -2.959 1.00 93.56 92 GLU A N 1
ATOM 808 C CA . GLU A 1 92 ? 8.140 11.006 -3.849 1.00 93.56 92 GLU A CA 1
ATOM 809 C C . GLU A 1 92 ? 7.032 10.191 -4.541 1.00 93.56 92 GLU A C 1
ATOM 811 O O . GLU A 1 92 ? 5.893 10.632 -4.669 1.00 93.56 92 GLU A O 1
ATOM 816 N N . ASP A 1 93 ? 7.336 8.957 -4.939 1.00 93.56 93 ASP A N 1
ATOM 817 C CA . ASP A 1 93 ? 6.377 8.071 -5.593 1.00 93.56 93 ASP A CA 1
ATOM 818 C C . ASP A 1 93 ? 5.290 7.554 -4.632 1.00 93.56 93 ASP A C 1
ATOM 820 O O . ASP A 1 93 ? 4.142 7.376 -5.043 1.00 93.56 93 ASP A O 1
ATOM 824 N N . VAL A 1 94 ? 5.604 7.388 -3.341 1.00 94.50 94 VAL A N 1
ATOM 825 C CA . VAL A 1 94 ? 4.599 7.116 -2.299 1.00 94.50 94 VAL A CA 1
ATOM 826 C C . VAL A 1 94 ? 3.703 8.327 -2.081 1.00 94.50 94 VAL A C 1
ATOM 828 O O . VAL A 1 94 ? 2.490 8.153 -1.971 1.00 94.50 94 VAL A O 1
ATOM 831 N N . GLN A 1 95 ? 4.267 9.536 -2.026 1.00 94.12 95 GLN A N 1
ATOM 832 C CA . GLN A 1 95 ? 3.483 10.764 -1.862 1.00 94.12 95 GLN A CA 1
ATOM 833 C C . GLN A 1 95 ? 2.477 10.924 -3.009 1.00 94.12 95 GLN A C 1
ATOM 835 O O . GLN A 1 95 ? 1.278 11.028 -2.752 1.00 94.12 95 GLN A O 1
ATOM 840 N N . LEU A 1 96 ? 2.937 10.789 -4.256 1.00 93.62 96 LEU A N 1
ATOM 841 C CA . LEU A 1 96 ? 2.077 10.834 -5.440 1.00 93.62 96 LEU A CA 1
ATOM 842 C C . LEU A 1 96 ? 0.970 9.768 -5.395 1.00 93.62 96 LEU A C 1
ATOM 844 O O . LEU A 1 96 ? -0.194 10.045 -5.682 1.00 93.62 96 LEU A O 1
ATOM 848 N N . ALA A 1 97 ? 1.307 8.534 -5.014 1.00 94.25 97 ALA A N 1
ATOM 849 C CA . ALA A 1 97 ? 0.314 7.470 -4.908 1.00 94.25 97 ALA A CA 1
ATOM 850 C C . ALA A 1 97 ? -0.725 7.736 -3.809 1.00 94.25 97 ALA A C 1
ATOM 852 O O . ALA A 1 97 ? -1.894 7.398 -3.988 1.00 94.25 97 ALA A O 1
ATOM 853 N N . ARG A 1 98 ? -0.325 8.351 -2.688 1.00 93.69 98 ARG A N 1
ATOM 854 C CA . ARG A 1 98 ? -1.245 8.751 -1.614 1.00 93.69 98 ARG A CA 1
ATOM 855 C C . ARG A 1 98 ? -2.180 9.867 -2.055 1.00 93.69 98 ARG A C 1
ATOM 857 O O . ARG A 1 98 ? -3.354 9.796 -1.725 1.00 93.69 98 ARG A O 1
ATOM 864 N N . GLU A 1 99 ? -1.704 10.846 -2.815 1.00 93.31 99 GLU A N 1
ATOM 865 C CA . GLU A 1 99 ? -2.561 11.891 -3.391 1.00 93.31 99 GLU A CA 1
ATOM 866 C C . GLU A 1 99 ? -3.632 11.280 -4.304 1.00 93.31 99 GLU A C 1
ATOM 868 O O . GLU A 1 99 ? -4.826 11.445 -4.057 1.00 93.31 99 GLU A O 1
ATOM 873 N N . ILE A 1 100 ? -3.216 10.451 -5.269 1.00 92.31 100 ILE A N 1
ATOM 874 C CA . ILE A 1 100 ? -4.131 9.742 -6.180 1.00 92.31 100 ILE A CA 1
ATOM 875 C C . ILE A 1 100 ? -5.117 8.854 -5.407 1.00 92.31 100 ILE A C 1
ATOM 877 O O . ILE A 1 100 ? -6.290 8.735 -5.770 1.00 92.31 100 ILE A O 1
ATOM 881 N N . PHE A 1 101 ? -4.646 8.174 -4.361 1.00 93.38 101 PHE A N 1
ATOM 882 C CA . PHE A 1 101 ? -5.487 7.338 -3.514 1.00 93.38 101 PHE A CA 1
ATOM 883 C C . PHE A 1 101 ? -6.511 8.169 -2.733 1.00 93.38 101 PHE A C 1
ATOM 885 O O . PHE A 1 101 ? -7.689 7.815 -2.718 1.00 93.38 101 PHE A O 1
ATOM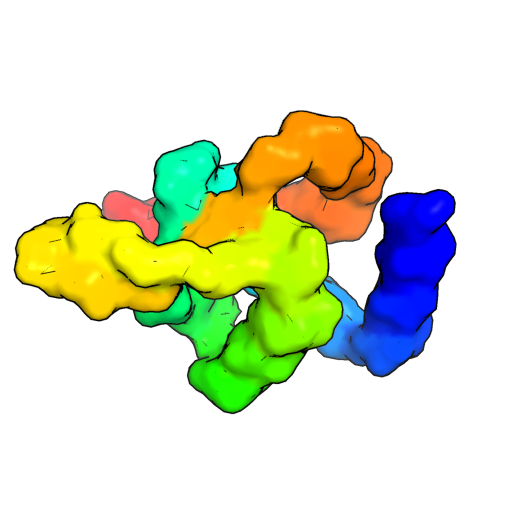 892 N N . ASN A 1 102 ? -6.094 9.285 -2.137 1.00 91.06 102 ASN A N 1
ATOM 893 C CA . ASN A 1 102 ? -6.967 10.170 -1.370 1.00 91.06 102 ASN A CA 1
ATOM 894 C C . ASN A 1 102 ? -8.084 10.749 -2.239 1.00 91.06 102 ASN A C 1
ATOM 896 O O . ASN A 1 102 ? -9.237 10.747 -1.812 1.00 91.06 102 ASN A O 1
ATOM 900 N N . ASP A 1 103 ? -7.777 11.155 -3.472 1.00 89.75 103 ASP A N 1
ATOM 901 C CA . ASP A 1 103 ? -8.786 11.628 -4.425 1.00 89.75 103 ASP A CA 1
ATOM 902 C C . ASP A 1 103 ? -9.854 10.555 -4.689 1.00 89.75 103 ASP A C 1
ATOM 904 O O . ASP A 1 103 ? -11.056 10.824 -4.617 1.00 89.75 103 ASP A O 1
ATOM 908 N N . LYS A 1 104 ? -9.435 9.295 -4.883 1.00 87.25 104 LYS A N 1
ATOM 909 C CA . LYS A 1 104 ? -10.360 8.155 -5.031 1.00 87.25 104 LYS A CA 1
ATOM 910 C C . LYS A 1 104 ? -11.193 7.913 -3.769 1.00 87.25 104 LYS A C 1
ATOM 912 O O . LYS A 1 104 ? -12.365 7.545 -3.867 1.00 87.25 104 LYS A O 1
ATOM 917 N N . MET A 1 105 ? -10.606 8.099 -2.587 1.00 88.38 105 MET A N 1
ATOM 918 C CA . MET A 1 105 ? -11.301 7.904 -1.312 1.00 88.38 105 MET A CA 1
ATOM 919 C C . MET A 1 105 ? -12.324 9.005 -1.027 1.00 88.38 105 MET A C 1
ATOM 921 O O . MET A 1 105 ? -13.394 8.709 -0.495 1.00 88.38 105 MET A O 1
ATOM 925 N N . ILE A 1 106 ? -12.049 10.254 -1.414 1.00 85.44 106 ILE A N 1
ATOM 926 C CA . ILE A 1 106 ? -13.014 11.358 -1.317 1.00 85.44 106 ILE A CA 1
ATOM 927 C C . ILE A 1 106 ? -14.293 11.009 -2.085 1.00 85.44 106 ILE A C 1
ATOM 929 O O . ILE A 1 106 ? -15.394 11.196 -1.565 1.00 85.44 106 ILE A O 1
ATOM 933 N N . ASP A 1 107 ? -14.161 10.464 -3.292 1.00 79.00 107 ASP A N 1
ATOM 934 C CA . ASP A 1 107 ? -15.309 10.034 -4.092 1.00 79.00 107 ASP A CA 1
ATOM 935 C C . ASP A 1 107 ? -16.026 8.816 -3.499 1.00 79.00 107 ASP A C 1
ATOM 937 O O . ASP A 1 107 ? -17.246 8.704 -3.622 1.00 79.00 107 ASP A O 1
ATOM 941 N N . TYR A 1 108 ? -15.292 7.915 -2.841 1.00 81.31 108 TYR A N 1
ATOM 942 C CA . TYR A 1 108 ? -15.863 6.760 -2.149 1.00 81.31 108 TYR A CA 1
ATOM 943 C C . TYR A 1 108 ? -16.748 7.177 -0.965 1.00 81.31 108 TYR A C 1
ATOM 945 O O . TYR A 1 108 ? -17.865 6.686 -0.850 1.00 81.31 108 TYR A O 1
ATOM 953 N N . TYR A 1 109 ? -16.294 8.106 -0.116 1.00 79.75 109 TYR A N 1
ATOM 954 C CA . TYR A 1 109 ? -17.045 8.536 1.076 1.00 79.75 109 TYR A CA 1
ATOM 955 C C . TYR A 1 109 ? -18.201 9.511 0.789 1.00 79.75 109 TYR A C 1
ATOM 957 O O . TYR A 1 109 ? -18.995 9.789 1.685 1.00 79.75 109 TYR A O 1
ATOM 965 N N . LYS A 1 110 ? -18.300 10.052 -0.431 1.00 77.62 110 LYS A N 1
ATOM 966 C CA . LYS A 1 110 ? -19.425 10.903 -0.865 1.00 77.62 110 LYS A CA 1
ATOM 967 C C . LYS A 1 110 ? -20.644 10.113 -1.361 1.00 77.62 110 LYS A C 1
ATOM 969 O O . LYS A 1 110 ? -21.681 10.727 -1.604 1.00 77.62 110 LYS A O 1
ATOM 974 N N . ARG A 1 111 ? -20.503 8.804 -1.576 1.00 59.09 111 ARG A N 1
ATOM 975 C CA . ARG A 1 111 ? -21.569 7.893 -2.022 1.00 59.09 111 ARG A CA 1
ATOM 976 C C . ARG A 1 111 ? -22.257 7.242 -0.831 1.00 59.09 111 ARG A C 1
ATOM 978 O O . ARG A 1 111 ? -23.472 6.988 -0.963 1.00 59.09 111 ARG A O 1
#

Radius of gyration: 13.48 Å; chains: 1; bounding box: 40×24×31 Å

Foldseek 3Di:
DLVVLVVVVCVVCPPVVLLQQLLLVLQQAPDQVWDFLVSSCVLSVDDSVRSVVNCVSCCVQWPFDQDCDPNHRTTTTHRPDPVSVVVLVPDPSSVVSNVVSVVSVVVVVVD

Secondary structure (DSSP, 8-state):
-HHHHHHHHHHHHTTHIIIIIIHHHHHHHT-TT-EEHHHHHHHH---HHHHHHHHHHTTTTSPPEEEEETTEEEEEE----HHHHHHHHT-HHHHHHHHHHHHHHHHHHT-

Sequence (111 aa):
YYQDHWRRMRIRAGDSWLNDKLMVIAAILEKKEGVTFDQIIEWTKIDRIRANEVLSEWRQFFPPDRLLFSKKRERCYRCYHKSFHEFLEEQEDVQLAREIFNDKMIDYYKR

pLDDT: mean 88.84, std 7.84, range [59.03, 95.75]